Protein AF-A0A501PR61-F1 (afdb_monomer_lite)

Sequence (106 aa):
MTERTKPFALRLSISDITLLHLKAHQQALSASALARKFIQNGLHEVDPQAMAERLLKAERRLKSLEQAVLENNKHLHELKQPVDNLQQMFRHLLETLTENSQRRLP

Structure (mmCIF, N/CA/C/O backbone):
data_AF-A0A501PR61-F1
#
_entry.id   AF-A0A501PR61-F1
#
loop_
_atom_site.group_PDB
_atom_site.id
_atom_site.type_symbol
_atom_site.label_atom_id
_atom_site.label_alt_id
_atom_site.label_comp_id
_atom_site.label_asym_id
_atom_site.label_entity_id
_atom_site.label_seq_id
_atom_site.pdbx_PDB_ins_code
_atom_site.Cartn_x
_atom_site.Cartn_y
_atom_site.Cartn_z
_atom_site.occupancy
_atom_site.B_iso_or_equiv
_atom_site.auth_seq_id
_atom_site.auth_comp_id
_atom_site.auth_asym_id
_atom_site.auth_atom_id
_atom_site.pdbx_PDB_model_num
ATOM 1 N N . MET A 1 1 ? -14.890 -22.153 22.815 1.00 35.88 1 MET A N 1
ATOM 2 C CA . MET A 1 1 ? -16.257 -21.629 23.027 1.00 35.88 1 MET A CA 1
ATOM 3 C C . MET A 1 1 ? -16.170 -20.112 22.974 1.00 35.88 1 MET A C 1
ATOM 5 O O . MET A 1 1 ? -15.438 -19.555 23.775 1.00 35.88 1 MET A O 1
ATOM 9 N N . THR A 1 2 ? -16.799 -19.441 22.007 1.00 51.19 2 THR A N 1
ATOM 10 C CA . THR A 1 2 ? -16.844 -17.968 21.987 1.00 51.19 2 THR A CA 1
ATOM 11 C C . THR A 1 2 ? -17.841 -17.503 23.041 1.00 51.19 2 THR A C 1
ATOM 13 O O . THR A 1 2 ? -19.042 -17.738 22.893 1.00 51.19 2 THR A O 1
ATOM 16 N N . GLU A 1 3 ? -17.350 -16.902 24.122 1.00 66.25 3 GLU A N 1
ATOM 17 C CA . GLU A 1 3 ? -18.203 -16.291 25.141 1.00 66.25 3 GLU A CA 1
ATOM 18 C C . GLU A 1 3 ? -19.169 -15.282 24.502 1.00 66.25 3 GLU A C 1
ATOM 20 O O . GLU A 1 3 ? -18.823 -14.570 23.555 1.00 66.25 3 GLU A O 1
ATOM 25 N N . ARG A 1 4 ? -20.413 -15.232 24.995 1.00 70.12 4 ARG A N 1
ATOM 26 C CA . ARG A 1 4 ? -21.419 -14.283 24.502 1.00 70.12 4 ARG A CA 1
ATOM 27 C C . ARG A 1 4 ? -20.949 -12.853 24.782 1.00 70.12 4 ARG A C 1
ATOM 29 O O . ARG A 1 4 ? -20.950 -12.412 25.928 1.00 70.12 4 ARG A O 1
ATOM 36 N N . THR A 1 5 ? -20.596 -12.114 23.733 1.00 74.56 5 THR A N 1
ATOM 37 C CA . THR A 1 5 ? -20.218 -10.699 23.841 1.00 74.56 5 THR A CA 1
ATOM 38 C C . THR A 1 5 ? -21.433 -9.846 24.202 1.00 74.56 5 THR A C 1
ATOM 40 O O . THR A 1 5 ? -22.465 -9.934 23.533 1.00 74.56 5 THR A O 1
ATOM 43 N N . LYS A 1 6 ? -21.310 -8.993 25.226 1.00 82.81 6 LYS A N 1
ATOM 44 C CA . LYS A 1 6 ? -22.341 -8.009 25.587 1.00 82.81 6 LYS A CA 1
ATOM 45 C C . LYS A 1 6 ? -22.167 -6.731 24.755 1.00 82.81 6 LYS A C 1
ATOM 47 O O . LYS A 1 6 ? -21.033 -6.278 24.595 1.00 82.81 6 LYS A O 1
ATOM 52 N N . PRO A 1 7 ? -23.252 -6.133 24.233 1.00 83.56 7 PRO A N 1
ATOM 53 C CA . PRO A 1 7 ? -23.165 -4.828 23.594 1.00 83.56 7 PRO A CA 1
ATOM 54 C C . PRO A 1 7 ? -22.788 -3.765 24.634 1.00 83.56 7 PRO A C 1
ATOM 56 O O . PRO A 1 7 ? -23.297 -3.782 25.754 1.00 83.56 7 PRO A O 1
ATOM 59 N N . PHE A 1 8 ? -21.915 -2.833 24.257 1.00 83.62 8 PHE A N 1
ATOM 60 C CA . PHE A 1 8 ? -21.579 -1.661 25.062 1.00 83.62 8 PHE A CA 1
ATOM 61 C C . PHE A 1 8 ? -21.669 -0.400 24.201 1.00 83.62 8 PHE A C 1
ATOM 63 O O . PHE A 1 8 ? -21.486 -0.455 22.983 1.00 83.62 8 PHE A O 1
ATOM 70 N N . ALA A 1 9 ? -21.977 0.731 24.832 1.00 86.81 9 ALA A N 1
ATOM 71 C CA . ALA A 1 9 ? -22.043 2.028 24.172 1.00 86.81 9 ALA A CA 1
ATOM 72 C C . ALA A 1 9 ? -20.770 2.827 24.468 1.00 86.81 9 ALA A C 1
ATOM 74 O O . ALA A 1 9 ? -20.351 2.930 25.620 1.00 86.81 9 ALA A O 1
ATOM 75 N N . LEU A 1 10 ? -20.182 3.416 23.428 1.00 85.44 10 LEU A N 1
ATOM 76 C CA . LEU A 1 10 ? -19.041 4.321 23.526 1.00 85.44 10 LEU A CA 1
ATOM 77 C C . LEU A 1 10 ? -19.473 5.705 23.042 1.00 85.44 10 LEU A C 1
ATOM 79 O O . LEU A 1 10 ? -20.062 5.828 21.969 1.00 85.44 10 LEU A O 1
ATOM 83 N N . ARG A 1 11 ? -19.177 6.745 23.824 1.00 91.75 11 ARG A N 1
ATOM 84 C CA . ARG A 1 11 ? -19.364 8.131 23.383 1.00 91.75 11 ARG A CA 1
ATOM 85 C C . ARG A 1 11 ? -18.146 8.567 22.577 1.00 91.75 11 ARG A C 1
ATOM 87 O O . ARG A 1 11 ? -17.019 8.386 23.024 1.00 91.75 11 ARG A O 1
ATOM 94 N N . LEU A 1 12 ? -18.397 9.147 21.412 1.00 89.81 12 LEU A N 1
ATOM 95 C CA . LEU A 1 12 ? -17.385 9.672 20.502 1.00 89.81 12 LEU A CA 1
ATOM 96 C C . LEU A 1 12 ? -17.713 11.127 20.173 1.00 89.81 12 LEU A C 1
ATOM 98 O O . LEU A 1 12 ? -18.875 11.535 20.242 1.00 89.81 12 LEU A O 1
ATOM 102 N N . SER A 1 13 ? -16.694 11.901 19.802 1.00 95.75 13 SER A N 1
ATOM 103 C CA . SER A 1 13 ? -16.914 13.236 19.251 1.00 95.75 13 SER A CA 1
ATOM 104 C C . SER A 1 13 ? -17.620 13.142 17.888 1.00 95.75 13 SER A C 1
ATOM 106 O O . SER A 1 13 ? -17.512 12.133 17.186 1.00 95.75 13 SER A O 1
ATOM 108 N N . ILE A 1 14 ? -18.330 14.197 17.476 1.00 94.38 14 ILE A N 1
ATOM 109 C CA . ILE A 1 14 ? -19.010 14.237 16.166 1.00 94.38 14 ILE A CA 1
ATOM 110 C C . ILE A 1 14 ? -18.001 14.064 15.016 1.00 94.38 14 ILE A C 1
ATOM 112 O O . ILE A 1 14 ? -18.288 13.378 14.030 1.00 94.38 14 ILE A O 1
ATOM 116 N N . SER A 1 15 ? -16.799 14.630 15.156 1.00 94.12 15 SER A N 1
ATOM 117 C CA . SER A 1 15 ? -15.701 14.461 14.200 1.00 94.12 15 SER A CA 1
ATOM 118 C C . SER A 1 15 ? -15.277 13.000 14.062 1.00 94.12 15 SER A C 1
ATOM 120 O O . SER A 1 15 ? -15.142 12.509 12.940 1.00 94.12 15 SER A O 1
ATOM 122 N N . ASP A 1 16 ? -15.148 12.276 15.175 1.00 91.06 16 ASP A N 1
ATOM 123 C CA . ASP A 1 16 ? -14.738 10.869 15.155 1.00 91.06 16 ASP A CA 1
ATOM 124 C C . ASP A 1 16 ? -15.828 9.968 14.574 1.00 91.06 16 ASP A C 1
ATOM 126 O O . ASP A 1 16 ? -15.527 9.036 13.829 1.00 91.06 16 ASP A O 1
ATOM 130 N N . ILE A 1 17 ? -17.101 10.269 14.855 1.00 92.81 17 ILE A N 1
ATOM 131 C CA . ILE A 1 17 ? -18.247 9.562 14.262 1.00 92.81 17 ILE A CA 1
ATOM 132 C C . ILE A 1 17 ? -18.224 9.724 12.741 1.00 92.81 17 ILE A C 1
ATOM 134 O O . ILE A 1 17 ? -18.316 8.739 12.005 1.00 92.81 17 ILE A O 1
ATOM 13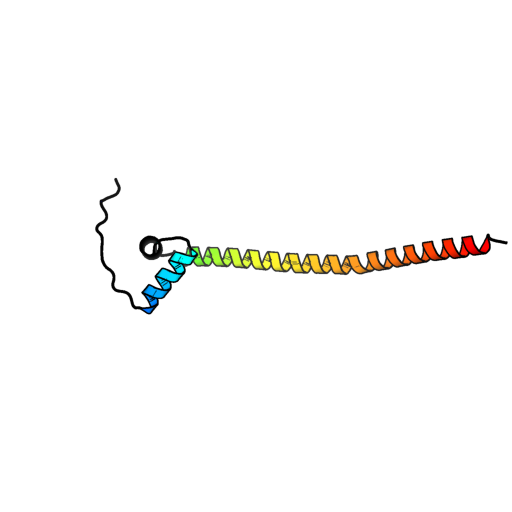8 N N . THR A 1 18 ? -18.044 10.954 12.262 1.00 94.88 18 THR A N 1
ATOM 139 C CA . T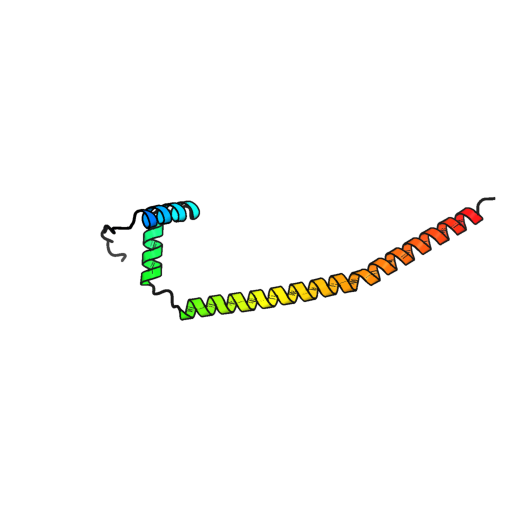HR A 1 18 ? -17.996 11.256 10.825 1.00 94.88 18 THR A CA 1
ATOM 140 C C . THR A 1 18 ? -16.841 10.516 10.149 1.00 94.88 18 THR A C 1
ATOM 142 O O . THR A 1 18 ? -17.021 9.870 9.115 1.00 94.88 18 THR A O 1
ATOM 145 N N . LEU A 1 19 ? -15.661 10.538 10.772 1.00 93.38 19 LEU A N 1
ATOM 146 C CA . LEU A 1 19 ? -14.473 9.855 10.273 1.00 93.38 19 LEU A CA 1
ATOM 147 C C . LEU A 1 19 ? -14.642 8.328 10.262 1.00 93.38 19 LEU A C 1
ATOM 149 O O . LEU A 1 19 ? -14.227 7.671 9.303 1.00 93.38 19 LEU A O 1
ATOM 153 N N . LEU A 1 20 ? -15.272 7.756 11.291 1.00 93.19 20 LEU A N 1
ATOM 154 C CA . LEU A 1 20 ? -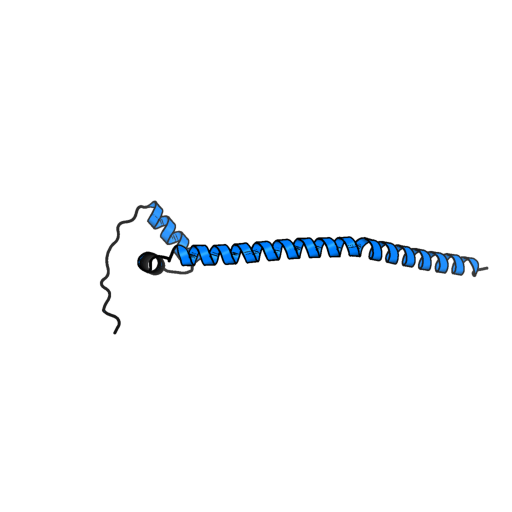15.573 6.327 11.366 1.00 93.19 20 LEU A CA 1
ATOM 155 C C . LEU A 1 20 ? -16.494 5.897 10.218 1.00 93.19 20 LEU A C 1
ATOM 157 O O . LEU A 1 20 ? -16.208 4.902 9.554 1.00 93.19 20 LEU A O 1
ATOM 161 N N . HIS A 1 21 ? -17.562 6.653 9.953 1.00 94.50 21 HIS A N 1
ATOM 162 C CA . HIS A 1 21 ? -18.489 6.365 8.857 1.00 94.50 21 HIS A CA 1
ATOM 163 C C . HIS A 1 21 ? -17.818 6.459 7.486 1.00 94.50 21 HIS A C 1
ATOM 165 O O . HIS A 1 21 ? -18.003 5.572 6.650 1.00 94.50 21 HIS A O 1
ATOM 171 N N . LEU A 1 22 ? -16.993 7.485 7.273 1.00 95.19 22 LEU A N 1
ATOM 172 C CA . LEU A 1 22 ? -16.263 7.669 6.023 1.00 95.19 22 LEU A CA 1
ATOM 173 C C . LEU A 1 22 ? -15.309 6.495 5.761 1.00 95.19 22 LEU A C 1
ATOM 175 O O . LEU A 1 22 ? -15.338 5.895 4.686 1.00 95.19 22 LEU A O 1
ATOM 179 N N . LYS A 1 23 ? -14.509 6.104 6.762 1.00 92.06 23 LYS A N 1
ATOM 180 C CA . LYS A 1 23 ? -13.599 4.954 6.640 1.00 92.06 23 LYS A CA 1
ATOM 181 C C . LYS A 1 23 ? -14.346 3.631 6.471 1.00 92.06 23 LYS A C 1
ATOM 183 O O . LYS A 1 23 ? -13.874 2.755 5.749 1.00 92.06 23 LYS A O 1
ATOM 188 N N . ALA A 1 24 ? -15.501 3.476 7.116 1.00 93.88 24 ALA A N 1
ATOM 189 C CA . ALA A 1 24 ? -16.325 2.279 6.987 1.00 93.88 24 ALA A CA 1
ATOM 190 C C . ALA A 1 24 ? -16.845 2.128 5.550 1.00 93.88 24 ALA A C 1
ATOM 192 O O . ALA A 1 24 ? -16.720 1.051 4.967 1.00 93.88 24 ALA A O 1
ATOM 193 N N . HIS A 1 25 ? -17.301 3.228 4.942 1.00 93.75 25 HIS A N 1
ATOM 194 C CA . HIS A 1 25 ? -17.726 3.258 3.544 1.00 93.75 25 HIS A CA 1
ATOM 195 C C . HIS A 1 25 ? -16.585 2.896 2.582 1.00 93.75 25 HIS A C 1
ATOM 197 O O . HIS A 1 25 ? -16.772 2.082 1.682 1.00 93.75 25 HIS A O 1
ATOM 203 N N . GLN A 1 26 ? -15.384 3.451 2.780 1.00 92.88 26 GLN A N 1
ATOM 204 C CA . GLN A 1 26 ? -14.215 3.148 1.939 1.00 92.88 26 GLN A CA 1
ATOM 205 C C . GLN A 1 26 ? -13.811 1.668 1.969 1.00 92.88 26 GLN A C 1
ATOM 207 O O . GLN A 1 26 ? -13.266 1.161 0.994 1.00 92.88 26 GLN A O 1
ATOM 212 N N . GLN A 1 27 ? -14.063 0.977 3.083 1.00 91.00 27 GLN A N 1
ATOM 213 C CA . GLN A 1 27 ? -13.703 -0.431 3.266 1.00 91.00 27 GLN A CA 1
ATOM 214 C C . GLN A 1 27 ? -14.885 -1.389 3.058 1.00 91.00 27 GLN A C 1
ATOM 216 O O . GLN A 1 27 ? -14.733 -2.578 3.324 1.00 91.00 27 GLN A O 1
ATOM 221 N N . ALA A 1 28 ? -16.048 -0.891 2.615 1.00 91.62 28 ALA A N 1
ATOM 222 C CA . ALA A 1 28 ? -17.290 -1.662 2.499 1.00 91.62 28 ALA A CA 1
ATOM 223 C C . ALA A 1 28 ? -17.656 -2.426 3.794 1.00 91.62 28 ALA A C 1
ATOM 225 O O . ALA A 1 28 ? -18.146 -3.554 3.767 1.00 91.62 28 ALA A O 1
ATOM 226 N N . LEU A 1 29 ? -17.401 -1.805 4.950 1.00 90.31 29 LEU A N 1
ATOM 227 C CA . LEU A 1 29 ? -17.701 -2.340 6.278 1.00 90.31 29 LEU A CA 1
ATOM 228 C C . LEU A 1 29 ? -18.808 -1.519 6.945 1.00 90.31 29 LEU A C 1
ATOM 230 O O . LEU A 1 29 ? -19.001 -0.341 6.653 1.00 90.31 29 LEU A O 1
ATOM 234 N N . SER A 1 30 ? -19.509 -2.115 7.910 1.00 94.06 30 SER A N 1
ATOM 235 C CA . SER A 1 30 ? -20.356 -1.337 8.817 1.00 94.06 30 SER A CA 1
ATOM 236 C C . SER A 1 30 ? -19.498 -0.561 9.821 1.00 94.06 30 SER A C 1
ATOM 238 O O . SER A 1 30 ? -18.416 -1.010 10.211 1.00 94.06 30 SER A O 1
ATOM 240 N N . ALA A 1 31 ? -19.995 0.583 10.300 1.00 90.56 31 ALA A N 1
ATOM 241 C CA . ALA A 1 31 ? -19.285 1.392 11.295 1.00 90.56 31 ALA A CA 1
ATOM 242 C C . ALA A 1 31 ? -18.954 0.590 12.570 1.00 90.56 31 ALA A C 1
ATOM 244 O O . ALA A 1 31 ? -17.869 0.729 13.128 1.00 90.56 31 ALA A O 1
ATOM 245 N N . SER A 1 32 ? -19.840 -0.322 12.988 1.00 90.31 32 SER A N 1
ATOM 246 C CA . SER A 1 32 ? -19.621 -1.200 14.146 1.00 90.31 32 SER A CA 1
ATOM 247 C C . SER A 1 32 ? -18.605 -2.317 13.885 1.00 90.31 32 SER A C 1
ATOM 249 O O . SER A 1 32 ? -17.899 -2.734 14.806 1.00 90.31 32 SER A O 1
ATOM 251 N N . ALA A 1 33 ? -18.506 -2.825 12.653 1.00 89.25 33 ALA A N 1
ATOM 252 C CA . ALA A 1 33 ? -17.459 -3.771 12.269 1.00 89.25 33 ALA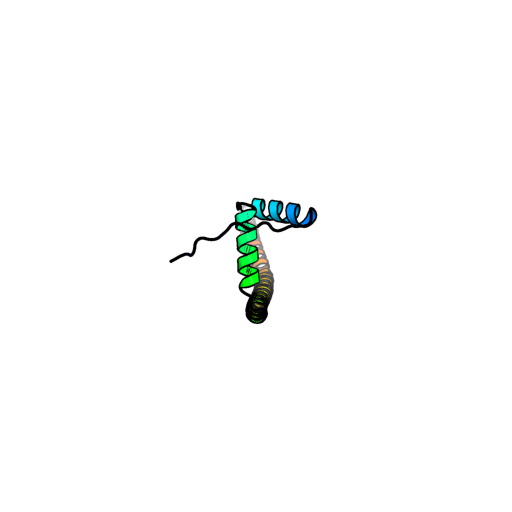 A CA 1
ATOM 253 C C . ALA A 1 33 ? -16.089 -3.084 12.237 1.00 89.25 33 ALA A C 1
ATOM 255 O O . ALA A 1 33 ? -15.124 -3.617 12.784 1.00 89.25 33 ALA A O 1
ATOM 256 N N . LEU A 1 34 ? -16.017 -1.873 11.678 1.00 90.62 34 LEU A N 1
ATOM 257 C CA . LEU A 1 34 ? -14.784 -1.094 11.657 1.00 90.62 34 LEU A CA 1
ATOM 258 C C . LEU A 1 34 ? -14.342 -0.681 13.070 1.00 90.62 34 LEU A C 1
ATOM 260 O O . LEU A 1 34 ? -13.172 -0.840 13.408 1.00 90.62 34 LEU A O 1
ATOM 264 N N . ALA A 1 35 ? -15.269 -0.230 13.920 1.00 89.88 35 ALA A N 1
ATOM 265 C CA . ALA A 1 35 ? -14.977 0.102 15.314 1.00 89.88 35 ALA A CA 1
ATOM 266 C C . ALA A 1 35 ? -14.436 -1.109 16.089 1.00 89.88 35 ALA A C 1
ATOM 268 O O . ALA A 1 35 ? -13.424 -0.994 16.776 1.00 89.88 35 ALA A O 1
ATOM 269 N N . ARG A 1 36 ? -15.048 -2.293 15.926 1.00 88.62 36 ARG A N 1
ATOM 270 C CA . ARG A 1 36 ? -14.531 -3.540 16.515 1.00 88.62 36 ARG A CA 1
ATOM 271 C C . ARG A 1 36 ? -13.121 -3.860 16.040 1.00 88.62 36 ARG A C 1
ATOM 273 O O . ARG A 1 36 ? -12.290 -4.223 16.862 1.00 88.62 36 ARG A O 1
ATOM 280 N N . LYS A 1 37 ? -12.838 -3.677 14.751 1.00 86.25 37 LYS A N 1
ATOM 281 C CA . LYS A 1 37 ? -11.504 -3.890 14.183 1.00 86.25 37 LYS A CA 1
ATOM 282 C C . LYS A 1 37 ? -10.475 -2.917 14.766 1.00 86.25 37 LYS A C 1
ATOM 284 O O . LYS A 1 37 ? -9.367 -3.331 15.077 1.00 86.25 37 LYS A O 1
ATOM 289 N N . PHE A 1 38 ? -10.832 -1.649 14.969 1.00 86.44 38 PHE A N 1
ATOM 290 C CA . PHE A 1 38 ? -9.948 -0.689 15.639 1.00 86.44 38 PHE A CA 1
ATOM 291 C C . PHE A 1 38 ? -9.716 -1.025 17.107 1.00 86.44 38 PHE A C 1
ATOM 293 O O . PHE A 1 38 ? -8.577 -0.965 17.551 1.00 86.44 38 PHE A O 1
ATOM 300 N N . ILE A 1 39 ? -10.757 -1.427 17.838 1.00 85.50 39 ILE A N 1
ATOM 301 C CA . ILE A 1 39 ? -10.623 -1.868 19.230 1.00 85.50 39 ILE A CA 1
ATOM 302 C C . ILE A 1 39 ? -9.733 -3.109 19.304 1.00 85.50 39 ILE A C 1
ATOM 304 O O . ILE A 1 39 ? -8.815 -3.130 20.105 1.00 85.50 39 ILE A O 1
ATOM 308 N N . GLN A 1 40 ? -9.940 -4.108 18.444 1.00 82.69 40 GLN A N 1
ATOM 309 C CA . GLN A 1 40 ? -9.076 -5.289 18.379 1.00 82.69 40 GLN A CA 1
ATOM 310 C C . GLN A 1 40 ? -7.630 -4.903 18.074 1.00 82.69 40 GLN A C 1
ATOM 312 O O . GLN A 1 40 ? -6.734 -5.307 18.800 1.00 82.69 40 GLN A O 1
ATOM 317 N N . ASN A 1 41 ? -7.395 -4.070 17.059 1.00 80.25 41 ASN A N 1
ATOM 318 C CA . ASN A 1 41 ? -6.048 -3.616 16.718 1.00 80.25 41 ASN A CA 1
ATOM 319 C C . ASN A 1 41 ? -5.393 -2.805 17.849 1.00 80.25 41 ASN A C 1
ATOM 321 O O . ASN A 1 41 ? -4.191 -2.918 18.050 1.00 80.25 41 ASN A O 1
ATOM 325 N N . GLY A 1 42 ? -6.168 -1.992 18.573 1.00 74.62 42 GLY A N 1
ATOM 326 C CA . GLY A 1 42 ? -5.684 -1.204 19.708 1.00 74.62 42 GLY A CA 1
ATOM 327 C C . GLY A 1 42 ? -5.424 -2.045 20.959 1.00 74.62 42 GLY A C 1
ATOM 328 O O . GLY A 1 42 ? -4.436 -1.818 21.643 1.00 74.62 42 GLY A O 1
ATOM 329 N N . LEU A 1 43 ? -6.273 -3.040 21.232 1.00 72.44 43 LEU A N 1
ATOM 330 C CA . LEU A 1 43 ? -6.101 -4.004 22.326 1.00 72.44 43 LEU A CA 1
ATOM 331 C C . LEU A 1 43 ? -4.958 -4.980 22.064 1.00 72.44 43 LEU A C 1
ATOM 333 O O . LEU A 1 43 ? -4.353 -5.478 23.005 1.00 72.44 43 LEU A O 1
ATOM 337 N N . HIS A 1 44 ? -4.665 -5.260 20.797 1.00 68.25 44 HIS A N 1
ATOM 338 C CA . HIS A 1 44 ? -3.541 -6.099 20.411 1.00 68.25 44 HIS A CA 1
ATOM 339 C C . HIS A 1 44 ? -2.191 -5.391 20.495 1.00 68.25 44 HIS A C 1
ATOM 341 O O . HIS A 1 44 ? -1.255 -5.984 19.976 1.00 68.25 44 HIS A O 1
ATOM 347 N N . GLU A 1 45 ? -2.107 -4.193 21.111 1.00 58.03 45 GLU A N 1
ATOM 348 C CA . GLU A 1 45 ? -0.915 -3.331 21.179 1.00 58.03 45 GLU A CA 1
ATOM 349 C C . GLU A 1 45 ? -0.094 -3.502 19.908 1.00 58.03 45 GLU A C 1
ATOM 351 O O . GLU A 1 45 ? 0.811 -4.327 19.895 1.00 58.03 45 GLU A O 1
ATOM 356 N N . VAL A 1 46 ? -0.459 -2.817 18.811 1.00 60.06 46 VAL A N 1
ATOM 357 C CA . VAL A 1 46 ? 0.331 -2.847 17.566 1.00 60.06 46 VAL A CA 1
ATOM 358 C C . VAL A 1 46 ? 1.793 -2.731 17.957 1.00 60.06 46 VAL A C 1
ATOM 360 O O . VAL A 1 46 ? 2.201 -1.632 18.322 1.00 60.06 46 VAL A O 1
ATOM 363 N N . ASP A 1 47 ? 2.518 -3.856 17.940 1.00 70.25 47 ASP A N 1
ATOM 364 C CA . ASP A 1 47 ? 3.845 -3.919 18.531 1.00 70.25 47 ASP A CA 1
ATOM 365 C C . ASP A 1 47 ? 4.664 -2.861 17.796 1.00 70.25 47 ASP A C 1
ATOM 367 O O . ASP A 1 47 ? 4.892 -2.996 16.583 1.00 70.25 47 ASP A O 1
ATOM 371 N N . PRO A 1 48 ? 4.996 -1.742 18.465 1.00 70.62 48 PRO A N 1
ATOM 372 C CA . PRO A 1 48 ? 5.585 -0.605 17.785 1.00 70.62 48 PRO A CA 1
ATOM 373 C C . PRO A 1 48 ? 6.924 -1.014 17.170 1.00 70.62 48 PRO A C 1
ATOM 375 O O . PRO A 1 48 ? 7.307 -0.478 16.129 1.00 70.62 48 PRO A O 1
ATOM 378 N N . GLN A 1 49 ? 7.572 -2.035 17.738 1.00 74.56 49 GLN A N 1
ATOM 379 C CA . GLN A 1 49 ? 8.768 -2.651 17.200 1.00 74.56 49 GLN A CA 1
ATOM 380 C C . GLN A 1 49 ? 8.468 -3.449 15.925 1.00 74.56 49 GLN A C 1
ATOM 382 O O . GLN A 1 49 ? 9.072 -3.172 14.889 1.00 74.56 49 GLN A O 1
ATOM 387 N N . ALA A 1 50 ? 7.475 -4.344 15.925 1.00 72.88 50 ALA A N 1
ATOM 388 C CA . ALA A 1 50 ? 7.069 -5.064 14.712 1.00 72.88 50 ALA A CA 1
ATOM 389 C C . ALA A 1 50 ? 6.587 -4.128 13.584 1.00 72.88 50 ALA A C 1
ATOM 391 O O . ALA A 1 50 ? 6.798 -4.409 12.400 1.00 72.88 50 ALA A O 1
ATOM 392 N N . MET A 1 51 ? 5.937 -3.008 13.917 1.00 77.56 51 MET A N 1
ATOM 393 C CA . MET A 1 51 ? 5.547 -1.995 12.931 1.00 77.56 51 MET A CA 1
ATOM 394 C C . MET A 1 51 ? 6.771 -1.260 12.371 1.00 77.56 51 MET A C 1
ATOM 396 O O . MET A 1 51 ? 6.891 -1.126 11.151 1.00 77.56 51 MET A O 1
ATOM 400 N N . ALA A 1 52 ? 7.701 -0.836 13.229 1.00 76.56 52 ALA A N 1
ATOM 401 C CA . ALA A 1 52 ? 8.950 -0.208 12.806 1.00 76.56 52 ALA A CA 1
ATOM 402 C C . ALA A 1 52 ? 9.789 -1.144 11.920 1.00 76.56 52 ALA A C 1
ATOM 404 O O . ALA A 1 52 ? 10.293 -0.719 10.882 1.00 76.56 52 ALA A O 1
ATOM 405 N N . GLU A 1 53 ? 9.870 -2.435 12.250 1.00 81.12 53 GLU A N 1
ATOM 406 C CA . GLU A 1 53 ? 10.558 -3.441 11.434 1.00 81.12 53 GLU A CA 1
ATOM 407 C C . GLU A 1 53 ? 9.920 -3.609 10.049 1.00 81.12 53 GLU A C 1
ATOM 409 O O . GLU A 1 53 ? 10.621 -3.687 9.033 1.00 81.12 53 GLU A O 1
ATOM 414 N N . ARG A 1 54 ? 8.582 -3.627 9.975 1.00 80.44 54 ARG A N 1
ATOM 415 C CA . ARG A 1 54 ? 7.857 -3.679 8.695 1.00 80.44 54 ARG A CA 1
ATOM 416 C C . ARG A 1 54 ? 8.118 -2.436 7.850 1.00 80.44 54 ARG A C 1
ATOM 418 O O . ARG A 1 54 ? 8.345 -2.571 6.647 1.00 80.44 54 ARG A O 1
ATOM 425 N N . LEU A 1 55 ? 8.119 -1.255 8.468 1.00 85.06 55 LEU A N 1
ATOM 426 C CA . LEU A 1 55 ? 8.423 0.007 7.793 1.00 85.06 55 LEU A CA 1
ATOM 427 C C . LEU A 1 55 ? 9.871 0.043 7.296 1.00 85.06 55 LEU A C 1
ATOM 429 O O . LEU A 1 55 ? 10.098 0.357 6.132 1.00 85.06 55 LEU A O 1
ATOM 433 N N . LEU A 1 56 ? 10.833 -0.388 8.112 1.00 90.25 56 LEU A N 1
ATOM 434 C CA . LEU A 1 56 ? 12.241 -0.476 7.723 1.00 90.25 56 LEU A CA 1
ATOM 435 C C . LEU A 1 56 ? 12.444 -1.439 6.542 1.00 90.25 56 LEU A C 1
ATOM 437 O O . LEU A 1 56 ? 13.199 -1.160 5.609 1.00 90.25 56 LEU A O 1
ATOM 441 N N . LYS A 1 57 ? 11.747 -2.581 6.544 1.00 90.25 57 LYS A N 1
ATOM 442 C CA . LYS A 1 57 ? 11.780 -3.534 5.426 1.00 90.25 57 LYS A CA 1
ATOM 443 C C . LYS A 1 57 ? 11.180 -2.937 4.150 1.00 90.25 57 LYS A C 1
ATOM 445 O O . LYS A 1 57 ? 11.699 -3.194 3.063 1.00 90.25 57 LYS A O 1
ATOM 450 N N . ALA A 1 58 ? 10.102 -2.163 4.271 1.00 86.25 58 ALA A N 1
ATOM 451 C CA . ALA A 1 58 ? 9.499 -1.456 3.146 1.00 86.25 58 ALA A CA 1
ATOM 452 C C . ALA A 1 58 ? 10.436 -0.367 2.597 1.00 86.25 58 ALA A C 1
ATOM 454 O O . ALA A 1 58 ? 10.635 -0.302 1.387 1.00 86.25 58 ALA A O 1
ATOM 455 N N . GLU A 1 59 ? 11.085 0.408 3.468 1.00 93.19 59 GLU A N 1
ATOM 456 C CA . GLU A 1 59 ? 12.059 1.437 3.088 1.00 93.19 59 GLU A CA 1
ATOM 457 C C . GLU A 1 59 ? 13.245 0.839 2.319 1.00 93.19 59 GLU A C 1
ATOM 459 O O . GLU A 1 59 ? 13.614 1.328 1.253 1.00 93.19 59 GLU A O 1
ATOM 464 N N . ARG A 1 60 ? 13.812 -0.273 2.806 1.00 93.62 60 ARG A N 1
ATOM 465 C CA . ARG A 1 60 ? 14.914 -0.968 2.117 1.00 93.62 60 ARG A CA 1
ATOM 466 C C . ARG A 1 60 ? 14.513 -1.447 0.721 1.00 93.62 60 ARG A C 1
ATOM 468 O O . ARG A 1 60 ? 15.301 -1.324 -0.211 1.00 93.62 60 ARG A O 1
ATOM 475 N N . ARG A 1 61 ? 13.290 -1.967 0.570 1.00 92.94 61 ARG A N 1
ATOM 476 C CA . ARG A 1 61 ? 12.745 -2.382 -0.733 1.00 92.94 61 ARG A CA 1
ATOM 477 C C . ARG A 1 61 ? 12.529 -1.202 -1.678 1.00 92.94 61 ARG A C 1
ATOM 479 O O . ARG A 1 61 ? 12.786 -1.335 -2.869 1.00 92.94 61 ARG A O 1
ATOM 486 N N . LEU A 1 62 ? 12.066 -0.065 -1.164 1.00 92.81 62 LEU A N 1
ATOM 487 C CA . LEU A 1 62 ? 11.922 1.147 -1.968 1.00 92.81 62 LEU A CA 1
ATOM 488 C C . LEU A 1 62 ? 13.283 1.634 -2.468 1.00 92.81 62 LEU A C 1
ATOM 490 O O . LEU A 1 62 ? 13.445 1.802 -3.670 1.00 92.81 62 LEU A O 1
ATOM 494 N N . LYS A 1 63 ? 14.291 1.713 -1.593 1.00 93.50 63 LYS A N 1
ATOM 495 C CA . LYS A 1 63 ? 15.661 2.085 -1.983 1.00 93.50 63 LYS A CA 1
ATOM 496 C C . LYS A 1 63 ? 16.248 1.164 -3.055 1.00 93.50 63 LYS A C 1
ATOM 498 O O . LYS A 1 63 ? 16.865 1.642 -4.000 1.00 93.50 63 LYS A O 1
ATOM 503 N N . SER A 1 64 ? 16.033 -0.151 -2.949 1.00 94.19 64 SER A N 1
ATOM 504 C CA . SER A 1 64 ? 16.504 -1.085 -3.982 1.00 94.19 64 SER A CA 1
ATOM 505 C C . SER A 1 64 ? 15.795 -0.883 -5.324 1.00 94.19 64 SER A C 1
ATOM 507 O O . SER A 1 64 ? 16.416 -0.999 -6.375 1.00 94.19 64 SER A O 1
ATOM 509 N N . LEU A 1 65 ? 14.495 -0.570 -5.298 1.00 91.38 65 LEU A N 1
ATOM 510 C CA . LEU A 1 65 ? 13.731 -0.275 -6.512 1.00 91.38 65 LEU A CA 1
ATOM 511 C C . LEU A 1 65 ? 14.182 1.043 -7.149 1.00 91.38 65 LEU A C 1
ATOM 513 O O . LEU A 1 65 ? 14.336 1.103 -8.363 1.00 91.38 65 LEU A O 1
ATOM 517 N N . GLU A 1 66 ? 14.444 2.074 -6.346 1.00 92.94 66 GLU A N 1
ATOM 518 C CA . GLU A 1 66 ? 15.001 3.347 -6.816 1.00 92.94 66 GLU A CA 1
ATOM 519 C C . GLU A 1 66 ? 16.358 3.148 -7.503 1.00 92.94 66 GLU A C 1
ATOM 521 O O . GLU A 1 66 ? 16.574 3.667 -8.598 1.00 92.94 66 GLU A O 1
ATOM 526 N N . GLN A 1 67 ? 17.246 2.339 -6.915 1.00 92.88 67 GLN A N 1
ATOM 527 C CA . GLN A 1 67 ? 18.526 1.985 -7.534 1.00 92.88 67 GLN A CA 1
ATOM 528 C C . GLN A 1 67 ? 18.337 1.246 -8.864 1.00 92.88 67 GLN A C 1
ATOM 530 O O . GLN A 1 67 ? 18.933 1.642 -9.864 1.00 92.88 67 GLN A O 1
ATOM 535 N N . ALA A 1 68 ? 17.451 0.248 -8.914 1.00 92.06 68 ALA A N 1
ATOM 536 C CA . ALA A 1 68 ? 17.161 -0.484 -10.147 1.00 92.06 68 ALA A CA 1
ATOM 537 C C . ALA A 1 68 ? 16.599 0.425 -11.259 1.00 92.06 68 ALA A C 1
ATOM 539 O O . ALA A 1 68 ? 16.918 0.254 -12.435 1.00 92.06 68 ALA A O 1
ATOM 540 N N . VAL A 1 69 ? 15.783 1.425 -10.906 1.00 92.69 69 VAL A N 1
ATOM 541 C CA . VAL A 1 69 ? 15.281 2.423 -11.864 1.00 92.69 69 VAL A CA 1
ATOM 542 C C . VAL A 1 69 ? 16.417 3.292 -12.407 1.00 92.69 69 VAL A C 1
ATOM 544 O O . VAL A 1 69 ? 16.459 3.557 -13.610 1.00 92.69 69 VAL A O 1
ATOM 547 N N . LEU A 1 70 ? 17.352 3.722 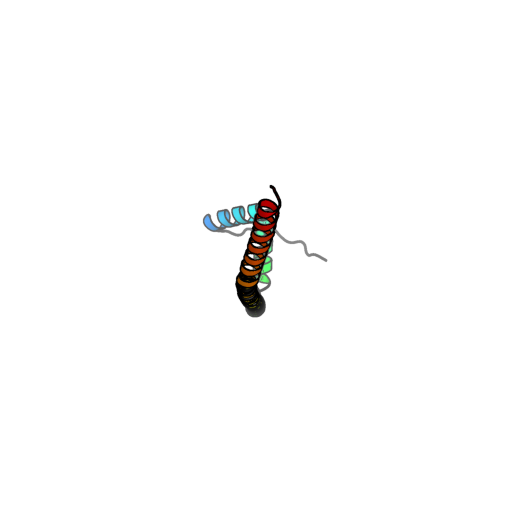-11.556 1.00 92.50 70 LEU A N 1
ATOM 548 C CA . LEU A 1 70 ? 18.516 4.502 -11.987 1.00 92.50 70 LEU A CA 1
ATOM 549 C C . LEU A 1 70 ? 19.425 3.702 -12.929 1.00 92.50 70 LEU A C 1
ATOM 551 O O . LEU A 1 70 ? 19.841 4.229 -13.962 1.00 92.50 70 LEU A O 1
ATOM 555 N N . GLU A 1 71 ? 19.690 2.434 -12.617 1.00 91.88 71 GLU A N 1
ATOM 556 C CA . GLU A 1 71 ? 20.477 1.535 -13.471 1.00 91.88 71 GLU A CA 1
ATOM 557 C C . GLU A 1 71 ? 19.800 1.303 -14.826 1.00 91.88 71 GLU A C 1
ATOM 559 O O . GLU A 1 71 ? 20.436 1.458 -15.869 1.00 91.88 71 GLU A O 1
ATOM 564 N N . ASN A 1 72 ? 18.490 1.043 -14.841 1.00 91.69 72 ASN A N 1
ATOM 565 C CA . ASN A 1 72 ? 17.734 0.898 -16.086 1.00 91.69 72 ASN A CA 1
ATOM 566 C C . ASN A 1 72 ? 17.773 2.168 -16.943 1.00 91.69 72 ASN A C 1
ATOM 568 O O . ASN A 1 72 ? 17.979 2.087 -18.153 1.00 91.69 72 ASN A O 1
ATOM 572 N N . ASN A 1 73 ? 17.620 3.347 -16.338 1.00 90.00 73 ASN A N 1
ATOM 573 C CA . ASN A 1 73 ? 17.727 4.611 -17.068 1.00 90.00 73 ASN A CA 1
ATOM 574 C C . ASN A 1 73 ? 19.125 4.819 -17.657 1.00 90.00 73 ASN A C 1
ATOM 576 O O . ASN A 1 73 ? 19.251 5.307 -18.782 1.00 90.00 73 ASN A O 1
ATOM 580 N N . LYS A 1 74 ? 20.174 4.415 -16.933 1.00 89.50 74 LYS A N 1
ATOM 581 C CA . LYS A 1 74 ? 21.545 4.448 -17.442 1.00 89.50 74 LYS A CA 1
ATOM 582 C C . LYS A 1 74 ? 21.708 3.522 -18.649 1.00 89.50 74 LYS A C 1
ATOM 584 O O . LYS A 1 74 ? 22.212 3.967 -19.675 1.00 89.50 74 LYS A O 1
ATOM 589 N N . HIS A 1 75 ? 21.204 2.291 -18.576 1.00 87.94 75 HIS A N 1
ATOM 590 C CA . HIS A 1 75 ? 21.241 1.355 -19.703 1.00 87.94 75 HIS A CA 1
ATOM 591 C C . HIS A 1 75 ? 20.455 1.857 -20.920 1.00 87.94 75 HIS A C 1
ATOM 593 O O . HIS A 1 75 ? 20.929 1.748 -22.048 1.00 87.94 75 HIS A O 1
ATOM 599 N N . LEU A 1 76 ? 19.287 2.474 -20.715 1.00 86.38 76 LEU A N 1
ATOM 600 C CA . LEU A 1 76 ? 18.536 3.111 -21.801 1.00 86.38 76 LEU A CA 1
ATOM 601 C C . LEU A 1 76 ? 19.323 4.256 -22.450 1.00 86.38 76 LEU A C 1
ATOM 603 O O . LEU A 1 76 ? 19.276 4.424 -23.668 1.00 86.38 76 LEU A O 1
ATOM 607 N N . HIS A 1 77 ? 20.063 5.030 -21.655 1.00 83.88 77 HIS A N 1
ATOM 608 C CA . HIS A 1 77 ? 20.919 6.090 -22.175 1.00 83.88 77 HIS A CA 1
ATOM 609 C C . HIS A 1 77 ? 22.101 5.534 -22.982 1.00 83.88 77 HIS A C 1
ATOM 611 O O . HIS A 1 77 ? 22.386 6.030 -24.070 1.00 83.88 77 HIS A O 1
ATOM 617 N N . GLU A 1 78 ? 22.744 4.473 -22.492 1.00 87.88 78 GLU A N 1
ATOM 618 C CA . GLU A 1 78 ? 23.843 3.782 -23.181 1.00 87.88 78 GLU A CA 1
ATOM 619 C C . GLU A 1 78 ? 23.395 3.173 -24.518 1.00 87.88 78 GLU A C 1
ATOM 621 O O . GLU A 1 78 ? 24.146 3.207 -25.489 1.00 87.88 78 GLU A O 1
ATOM 626 N N . LEU A 1 79 ? 22.154 2.683 -24.607 1.00 86.44 79 LEU A N 1
ATOM 627 C CA . LEU A 1 79 ? 21.577 2.127 -25.837 1.00 86.44 79 LEU A CA 1
ATOM 628 C C . LEU A 1 79 ? 21.244 3.179 -26.902 1.00 86.44 79 LEU A C 1
ATOM 630 O O . LEU A 1 79 ? 21.118 2.833 -28.078 1.00 86.44 79 LEU A O 1
ATOM 634 N N . LYS A 1 80 ? 21.135 4.458 -26.531 1.00 87.88 80 LYS A N 1
ATOM 635 C CA . LYS A 1 80 ? 20.781 5.529 -27.469 1.00 87.88 80 LYS A CA 1
ATOM 636 C C . LYS A 1 80 ? 21.833 5.709 -28.568 1.00 87.88 80 LYS A C 1
ATOM 638 O O . LYS A 1 80 ? 21.482 5.742 -29.742 1.00 87.88 80 LYS A O 1
ATOM 643 N N . GLN A 1 81 ? 23.117 5.762 -28.207 1.00 85.94 81 GLN A N 1
ATOM 644 C CA . GLN A 1 81 ? 24.199 5.959 -29.181 1.00 85.94 81 GLN A CA 1
ATOM 645 C C . GLN A 1 81 ? 24.317 4.820 -30.212 1.00 85.94 81 GLN A C 1
ATOM 647 O O . GLN A 1 81 ? 24.384 5.114 -31.404 1.00 85.94 81 GLN A O 1
ATOM 652 N N . PRO A 1 82 ? 24.311 3.529 -29.822 1.00 88.31 82 PRO A N 1
ATOM 653 C CA . PRO A 1 82 ? 24.282 2.424 -30.776 1.00 88.31 82 PRO A CA 1
ATOM 654 C C . PRO A 1 82 ? 23.087 2.473 -31.733 1.00 88.31 82 PRO A C 1
ATOM 656 O O . PRO A 1 82 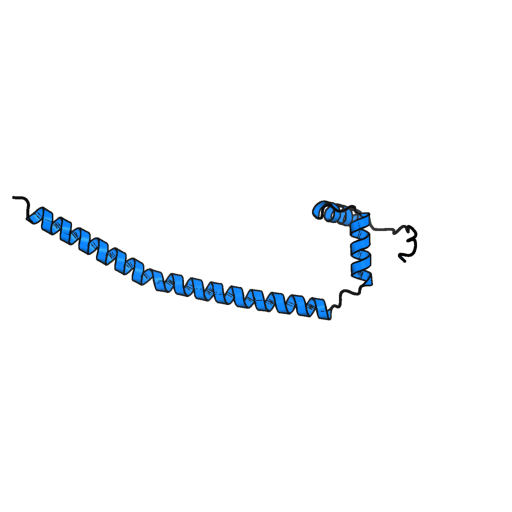? 23.253 2.195 -32.918 1.00 88.31 82 PRO A O 1
ATOM 659 N N . VAL A 1 83 ? 21.898 2.843 -31.243 1.00 90.44 83 VAL A N 1
ATOM 660 C CA . VAL A 1 83 ? 20.694 2.968 -32.079 1.00 90.44 83 VAL A CA 1
ATOM 661 C C . VAL A 1 83 ? 20.834 4.116 -33.076 1.00 90.44 83 VAL A C 1
ATOM 663 O O . VAL A 1 83 ? 20.558 3.919 -34.260 1.00 90.44 83 VAL A O 1
ATOM 666 N N . ASP A 1 84 ? 21.309 5.279 -32.632 1.00 90.19 84 ASP A N 1
ATOM 667 C CA . ASP A 1 84 ? 21.541 6.437 -33.500 1.00 90.19 84 ASP A CA 1
ATOM 668 C C . ASP A 1 84 ? 22.583 6.109 -34.588 1.00 90.19 84 ASP A C 1
ATOM 670 O O . ASP A 1 84 ? 22.363 6.379 -35.773 1.00 90.19 84 ASP A O 1
ATOM 674 N N . ASN A 1 85 ? 23.668 5.421 -34.217 1.00 89.38 85 ASN A N 1
ATOM 675 C CA . ASN A 1 85 ? 24.691 4.952 -35.153 1.00 89.38 85 ASN A CA 1
ATOM 676 C C . ASN A 1 85 ? 24.121 3.958 -36.175 1.00 89.38 85 ASN A C 1
ATOM 678 O O . ASN A 1 85 ? 24.382 4.080 -37.372 1.00 89.38 85 ASN A O 1
ATOM 682 N N . LEU A 1 86 ? 23.312 2.990 -35.733 1.00 92.62 86 LEU A N 1
ATOM 683 C CA . LEU A 1 86 ? 22.701 1.998 -36.618 1.00 92.62 86 LEU A CA 1
ATOM 684 C C . LEU A 1 86 ? 21.711 2.651 -37.591 1.00 92.62 86 LEU A C 1
ATOM 686 O O . LEU A 1 86 ? 21.697 2.315 -38.776 1.00 92.62 86 LEU A O 1
ATOM 690 N N . GLN A 1 87 ? 20.939 3.640 -37.132 1.00 91.12 87 GLN A N 1
ATOM 691 C CA . GLN A 1 87 ? 20.090 4.448 -38.008 1.00 91.12 87 GLN A CA 1
ATOM 692 C C . GLN A 1 87 ? 20.902 5.233 -39.042 1.00 91.12 87 GLN A C 1
ATOM 694 O O . GLN A 1 87 ? 20.479 5.340 -40.194 1.00 91.12 87 GLN A O 1
ATOM 699 N N . GLN A 1 88 ? 22.051 5.790 -38.657 1.00 92.94 88 GLN A N 1
ATOM 700 C CA . GLN A 1 88 ? 22.915 6.532 -39.573 1.00 92.94 88 GLN A CA 1
ATOM 701 C C . GLN A 1 88 ? 23.549 5.613 -40.625 1.00 92.94 88 GLN A C 1
ATOM 703 O O . GLN A 1 88 ? 23.523 5.939 -41.811 1.00 92.94 88 GLN A O 1
ATOM 708 N N . MET A 1 89 ? 24.032 4.433 -40.223 1.00 92.00 89 MET A N 1
ATOM 709 C CA . MET A 1 89 ? 24.529 3.414 -41.154 1.00 92.00 89 MET A CA 1
ATOM 710 C C . MET A 1 89 ? 23.442 2.968 -42.134 1.00 92.00 89 MET A C 1
ATOM 712 O O . MET A 1 89 ? 23.703 2.848 -43.328 1.00 92.00 89 MET A O 1
ATOM 716 N N . PHE A 1 90 ? 22.215 2.760 -41.646 1.00 93.06 90 PHE A N 1
ATOM 717 C CA . PHE A 1 90 ? 21.091 2.376 -42.495 1.00 93.06 90 PHE A CA 1
ATOM 718 C C . PHE A 1 90 ? 20.732 3.474 -43.504 1.00 93.06 90 PHE A C 1
ATOM 720 O O . PHE A 1 90 ? 20.536 3.175 -44.679 1.00 93.06 90 PHE A O 1
ATOM 727 N N . ARG A 1 91 ? 20.713 4.750 -43.086 1.00 92.00 91 ARG A N 1
ATOM 728 C CA . ARG A 1 91 ? 20.534 5.886 -44.009 1.00 92.00 91 ARG A CA 1
ATOM 729 C C . ARG A 1 91 ? 21.614 5.915 -45.082 1.00 92.00 91 ARG A C 1
ATOM 731 O O . ARG A 1 91 ? 21.282 6.000 -46.257 1.00 92.00 91 ARG A O 1
ATOM 738 N N . HIS A 1 92 ? 22.876 5.762 -44.692 1.00 91.06 92 HIS A N 1
ATOM 739 C CA . HIS A 1 92 ? 23.984 5.791 -45.641 1.00 91.06 92 HIS A CA 1
ATOM 740 C C . HIS A 1 92 ? 23.936 4.620 -46.637 1.00 91.06 92 HIS A C 1
ATOM 742 O O . HIS A 1 92 ? 24.205 4.784 -47.827 1.00 91.06 92 HIS A O 1
ATOM 748 N N . LEU A 1 93 ? 23.528 3.431 -46.182 1.00 91.12 93 LEU A N 1
ATOM 749 C CA . LEU A 1 93 ? 23.288 2.287 -47.062 1.00 91.12 93 LEU A CA 1
ATOM 750 C C . LEU A 1 93 ? 22.163 2.580 -48.066 1.00 91.12 93 LEU A C 1
ATOM 752 O O . LEU A 1 93 ? 22.300 2.289 -49.250 1.00 91.12 93 LEU A O 1
ATOM 756 N N . LEU A 1 94 ? 21.054 3.167 -47.612 1.00 91.56 94 LEU A N 1
ATOM 757 C CA . LEU A 1 94 ? 19.953 3.530 -48.502 1.00 91.56 94 LEU A CA 1
ATOM 758 C C . LEU A 1 94 ? 20.386 4.566 -49.542 1.00 91.56 94 LEU A C 1
ATOM 760 O O . LEU A 1 94 ? 20.120 4.355 -50.719 1.00 91.56 94 LEU A O 1
ATOM 764 N N . GLU A 1 95 ? 21.086 5.621 -49.122 1.00 90.19 95 GLU A N 1
ATOM 765 C CA . GLU A 1 95 ? 21.613 6.678 -49.998 1.00 90.19 95 GLU A CA 1
ATOM 766 C C . GLU A 1 95 ? 22.575 6.125 -51.053 1.00 90.19 95 GLU A C 1
ATOM 768 O O . GLU A 1 95 ? 22.443 6.413 -52.238 1.00 90.19 95 GLU A O 1
ATOM 773 N N . THR A 1 96 ? 23.516 5.271 -50.652 1.00 89.44 96 THR A N 1
ATOM 774 C CA . THR A 1 96 ? 24.459 4.652 -51.596 1.00 89.44 96 THR A CA 1
ATOM 775 C C . THR A 1 96 ? 23.761 3.725 -52.590 1.00 89.44 96 THR A C 1
ATOM 777 O O . THR A 1 96 ? 24.155 3.666 -53.755 1.00 89.44 96 THR A O 1
ATOM 780 N N . LEU A 1 97 ? 22.710 3.009 -52.183 1.00 84.50 97 LEU A N 1
ATOM 781 C CA . LEU A 1 97 ? 21.912 2.179 -53.090 1.00 84.50 97 LEU A CA 1
ATOM 782 C C . LEU A 1 97 ? 21.055 3.023 -54.051 1.00 84.50 97 LEU A C 1
ATOM 784 O O . LEU A 1 97 ? 20.922 2.661 -55.226 1.00 84.50 97 LEU A O 1
ATOM 788 N N . THR A 1 98 ? 20.508 4.157 -53.609 1.00 82.25 98 THR A N 1
ATOM 789 C CA . THR A 1 98 ? 19.770 5.082 -54.485 1.00 82.25 98 THR A CA 1
ATOM 790 C C . THR A 1 98 ? 20.688 5.848 -55.436 1.00 82.25 98 THR A C 1
ATOM 792 O O . THR A 1 98 ? 20.396 5.909 -56.627 1.00 82.25 98 THR A O 1
ATOM 795 N N . GLU A 1 99 ? 21.838 6.347 -54.986 1.00 74.69 99 GLU A N 1
ATOM 796 C CA . GLU A 1 99 ? 22.829 6.983 -55.867 1.00 74.69 99 GLU A CA 1
ATOM 797 C C . GLU A 1 99 ? 23.372 6.002 -56.917 1.00 74.69 99 GLU A C 1
ATOM 799 O O . GLU A 1 99 ? 23.480 6.333 -58.102 1.00 74.69 99 GLU A O 1
ATOM 804 N N . ASN A 1 100 ? 23.669 4.761 -56.517 1.00 65.56 100 ASN A N 1
ATOM 805 C CA . ASN A 1 100 ? 24.154 3.738 -57.442 1.00 65.56 100 ASN A CA 1
ATOM 806 C C . ASN A 1 100 ? 23.081 3.252 -58.426 1.00 65.56 100 ASN A C 1
ATOM 808 O O . ASN A 1 100 ? 23.427 2.830 -59.530 1.00 65.56 100 ASN A O 1
ATOM 812 N N . SER A 1 101 ? 21.796 3.298 -58.063 1.00 60.12 101 SER A N 1
ATOM 813 C CA . SER A 1 101 ? 20.704 2.977 -58.993 1.00 60.12 101 SER A CA 1
ATOM 814 C C . SER A 1 101 ? 20.409 4.125 -59.961 1.00 60.12 101 SER A C 1
ATOM 816 O O . SER A 1 101 ? 20.168 3.862 -61.136 1.00 60.12 101 SER A O 1
ATOM 818 N N . GLN A 1 102 ? 20.535 5.383 -59.530 1.00 59.84 102 GLN A N 1
ATOM 819 C CA . GLN A 1 102 ? 20.415 6.554 -60.407 1.00 59.84 102 GLN A CA 1
ATOM 820 C C . GLN A 1 102 ? 21.550 6.640 -61.438 1.00 59.84 102 GLN A C 1
ATOM 822 O O . GLN A 1 102 ? 21.296 6.974 -62.588 1.00 59.84 102 GLN A O 1
ATOM 827 N N . ARG A 1 103 ? 22.785 6.255 -61.080 1.00 59.03 103 ARG A N 1
ATOM 828 C CA . ARG A 1 103 ? 23.915 6.172 -62.033 1.00 59.03 103 ARG A CA 1
ATOM 829 C C . ARG A 1 103 ? 23.801 5.036 -63.061 1.00 59.03 103 ARG A C 1
ATOM 831 O O . ARG A 1 103 ? 24.603 4.990 -63.988 1.00 59.03 103 ARG A O 1
ATOM 838 N N . ARG A 1 104 ? 22.867 4.095 -62.885 1.00 53.69 104 ARG A N 1
ATOM 839 C CA . ARG A 1 104 ? 22.649 2.948 -63.789 1.00 53.69 104 ARG A CA 1
ATOM 840 C C . ARG A 1 104 ? 21.483 3.140 -64.764 1.00 53.69 104 ARG A C 1
ATOM 842 O O . ARG A 1 104 ? 21.243 2.243 -65.568 1.00 53.69 104 ARG A O 1
ATOM 849 N N . LEU A 1 105 ? 20.772 4.264 -64.703 1.00 47.47 105 LEU A N 1
ATOM 850 C CA . LEU A 1 105 ? 19.781 4.637 -65.712 1.00 47.47 105 LEU A CA 1
ATOM 851 C C . LEU A 1 105 ? 20.469 5.513 -66.782 1.00 47.47 105 LEU A C 1
ATOM 853 O O . LEU A 1 105 ? 21.124 6.481 -66.396 1.00 47.47 105 LEU A O 1
ATOM 857 N N . PRO A 1 106 ? 20.397 5.142 -68.077 1.00 49.62 106 PRO A N 1
ATOM 858 C CA . PRO A 1 106 ? 20.980 5.908 -69.181 1.00 49.62 106 PRO A CA 1
ATOM 859 C C . PRO A 1 106 ? 20.252 7.231 -69.446 1.00 49.62 106 PRO A C 1
ATOM 861 O O . PRO A 1 106 ? 19.032 7.307 -69.169 1.00 49.62 106 PRO A O 1
#

pLDDT: mean 84.12, std 12.3, range [35.88, 95.75]

Secondary structure (DSSP, 8-state):
----PPP------HHHHHHHHHHHHHTT--HHHHHHHHHHHHHTT--HHHHHHHHHHHHHHHHHHHHHHHHHHHHHHHHHHHHHHHHHHHHHHHHHHHHHHHTT--

Foldseek 3Di:
DPPDDDDDDDDDDPVVVVVLCVVCVVVVHDSVVSVVVVVVCVVVPVPVVVVVVVVVVVVVVVVVVVVVVVVVVVVVVVVPVVVVVVVVVVVVVVVVVVVVVVVPDD

Radius of gyration: 32.89 Å; chains: 1; bounding box: 48×36×95 Å

Organism: NCBI:txid1505037